Protein AF-A0A2B7ZUS3-F1 (afdb_monomer_lite)

Foldseek 3Di:
DDKDWDADDQALDGDIDIDPDFAAWPDWDWDDLPPPVWIKIWTKHFHPDLLRAIFIWIWTDPPRHDIHTAARPVVVQDDPVLCAQRSHPWDWDDDRNWIKIKGAGADPPDDSVDRDRGMDIWIFHDDPRYTHTDD

Secondary structure (DSSP, 8-state):
-EEEEE---SSS----EEEEEEPPEEEEEEE-SS-SSSPEEEEEEE-SSTT--EEEEEEEESTTS-EEEEB--TTTTS-GGGGTTB----EEEEETTEEEEEEEBPPTT--TT---S-EEEEEEEE-SSBEEE--

Radius of gyration: 16.06 Å; chains: 1; bounding box: 41×29×41 Å

pLDDT: mean 93.19, std 5.45, range [64.75, 98.0]

Sequence (135 aa):
LSDISILPHGFDAQTPIEIKGVDPVSKIELGDLDHDGFEELYIYTQSAGSGSAGTVYAFASDKDKELKPIDCSLIGDTSAEEFKGYQGHDFFKLEGNSLARTFPIYKESDVNASPSGGKKTIRYKLVGLKLAAEK

Structure (mmCIF, N/CA/C/O backbone):
data_AF-A0A2B7ZUS3-F1
#
_entry.id   AF-A0A2B7ZUS3-F1
#
loop_
_atom_site.group_PDB
_atom_site.id
_atom_site.type_symbol
_atom_site.label_atom_id
_atom_site.label_alt_id
_atom_site.label_comp_id
_atom_site.label_asym_id
_atom_site.label_entity_id
_atom_site.label_seq_id
_atom_site.pdbx_PDB_ins_code
_atom_site.Cartn_x
_atom_site.Cartn_y
_atom_site.Cartn_z
_atom_site.occupancy
_atom_site.B_iso_or_equiv
_atom_site.auth_seq_id
_atom_site.auth_comp_id
_atom_site.auth_asym_id
_atom_site.auth_atom_id
_atom_site.pdbx_PDB_model_num
ATOM 1 N N . LEU A 1 1 ? -6.212 13.765 -10.025 1.00 90.06 1 LEU A N 1
ATOM 2 C CA . LEU A 1 1 ? -6.181 13.671 -8.555 1.00 90.06 1 LEU A CA 1
ATOM 3 C C . LEU A 1 1 ? -7.572 13.313 -8.071 1.00 90.06 1 LEU A C 1
ATOM 5 O O . LEU A 1 1 ? -8.537 13.613 -8.771 1.00 90.06 1 LEU A O 1
ATOM 9 N N . SER A 1 2 ? -7.642 12.673 -6.918 1.00 92.88 2 SER A N 1
ATOM 10 C CA . SER A 1 2 ? -8.852 12.213 -6.255 1.00 92.88 2 SER A CA 1
ATOM 11 C C . SER A 1 2 ? -8.869 12.730 -4.821 1.00 92.88 2 SER A C 1
ATOM 13 O O . SER A 1 2 ? -7.817 12.995 -4.241 1.00 92.88 2 SER A O 1
ATOM 15 N N . ASP A 1 3 ? -10.067 12.840 -4.264 1.00 96.25 3 ASP A N 1
ATOM 16 C CA . ASP A 1 3 ? -10.276 13.057 -2.838 1.00 96.25 3 ASP A CA 1
ATOM 17 C C . ASP A 1 3 ? -10.869 11.767 -2.253 1.00 96.25 3 ASP A C 1
ATOM 19 O O . ASP A 1 3 ? -11.708 11.122 -2.889 1.00 96.25 3 ASP A O 1
ATOM 23 N N . ILE A 1 4 ? -10.396 11.368 -1.075 1.00 96.31 4 ILE A N 1
ATOM 24 C CA . ILE A 1 4 ? -10.852 10.190 -0.335 1.00 96.31 4 ILE A CA 1
ATOM 25 C C . ILE A 1 4 ? -11.544 10.679 0.935 1.00 96.31 4 ILE A C 1
ATOM 27 O O . ILE A 1 4 ? -10.917 11.353 1.753 1.00 96.31 4 ILE A O 1
ATOM 31 N N . SER A 1 5 ? -12.797 10.268 1.113 1.00 96.12 5 SER A N 1
ATOM 32 C CA . SER A 1 5 ? -13.576 10.483 2.334 1.00 96.12 5 SER A CA 1
ATOM 33 C C . SER A 1 5 ? -13.910 9.128 2.955 1.00 96.12 5 SER A C 1
ATOM 35 O O . SER A 1 5 ? -14.546 8.289 2.312 1.00 96.12 5 SER A O 1
ATOM 37 N N . ILE A 1 6 ? -13.479 8.903 4.195 1.00 95.75 6 ILE A N 1
ATOM 38 C CA . ILE A 1 6 ? -13.751 7.681 4.963 1.00 95.75 6 ILE A CA 1
ATOM 39 C C . ILE A 1 6 ? -14.708 8.040 6.094 1.00 95.75 6 ILE A C 1
ATOM 41 O O . ILE A 1 6 ? -14.396 8.884 6.934 1.00 95.75 6 ILE A O 1
ATOM 45 N N . LEU A 1 7 ? -15.870 7.389 6.110 1.00 95.00 7 LEU A N 1
ATOM 46 C CA . LEU A 1 7 ? -16.926 7.597 7.098 1.00 95.00 7 LEU A CA 1
ATOM 47 C C . LEU A 1 7 ? -17.028 6.356 7.996 1.00 95.00 7 LEU A C 1
ATOM 49 O O . LEU A 1 7 ? -17.690 5.388 7.617 1.00 95.00 7 LEU A O 1
ATOM 53 N N . PRO A 1 8 ? -16.338 6.338 9.151 1.00 92.25 8 PRO A N 1
ATOM 54 C CA . PRO A 1 8 ? -16.411 5.212 10.072 1.00 92.25 8 PRO A CA 1
ATOM 55 C C . PRO A 1 8 ? -17.794 5.129 10.728 1.00 92.25 8 PRO A C 1
ATOM 57 O O . PRO A 1 8 ? -18.361 6.133 11.152 1.00 92.25 8 PRO A O 1
ATOM 60 N N . HIS A 1 9 ? -18.312 3.910 10.860 1.00 91.50 9 HIS A N 1
ATOM 61 C CA . HIS A 1 9 ? -19.562 3.612 11.556 1.00 91.50 9 HIS A CA 1
ATOM 62 C C . HIS A 1 9 ? -19.358 2.456 12.531 1.00 91.50 9 HIS A C 1
ATOM 64 O O . HIS A 1 9 ? -18.547 1.573 12.277 1.00 91.50 9 HIS A O 1
ATOM 70 N N . GLY A 1 10 ? -20.102 2.460 13.639 1.00 89.69 10 GLY A N 1
ATOM 71 C CA . GLY A 1 10 ? -20.022 1.412 14.666 1.00 89.69 10 GLY A CA 1
ATOM 72 C C . GLY A 1 10 ? -18.937 1.635 15.722 1.00 89.69 10 GLY A C 1
ATOM 73 O O . GLY A 1 10 ? -18.994 1.000 16.766 1.00 89.69 10 GLY A O 1
ATOM 74 N N . PHE A 1 11 ? -18.024 2.579 15.490 1.00 90.38 11 PHE A N 1
ATOM 75 C CA . PHE A 1 11 ? -17.039 3.024 16.472 1.00 90.38 11 PHE A CA 1
ATOM 76 C C . PHE A 1 11 ? -17.646 3.959 17.526 1.00 90.38 11 PHE A C 1
ATOM 78 O O . PHE A 1 11 ? -18.618 4.670 17.235 1.00 90.38 11 PHE A O 1
ATOM 85 N N . ASP A 1 12 ? -17.025 4.027 18.708 1.00 91.81 12 ASP A N 1
ATOM 86 C CA . ASP A 1 12 ? -17.332 5.049 19.723 1.00 91.81 12 ASP A CA 1
ATOM 87 C C . ASP A 1 12 ? -17.105 6.465 19.162 1.00 91.81 12 ASP A C 1
ATOM 89 O O . ASP A 1 12 ? -17.941 7.360 19.321 1.00 91.81 12 ASP A O 1
ATOM 93 N N . ALA A 1 13 ? -15.985 6.662 18.460 1.00 90.12 13 ALA A N 1
ATOM 94 C CA . ALA A 1 13 ? -15.660 7.882 17.735 1.00 90.12 13 ALA A CA 1
ATOM 95 C C . ALA A 1 13 ? -15.758 7.655 16.220 1.00 90.12 13 ALA A C 1
ATOM 97 O O . ALA A 1 13 ? -15.022 6.865 15.633 1.00 90.12 13 ALA A O 1
ATOM 98 N N . GLN A 1 14 ? -16.655 8.400 15.571 1.00 91.38 14 GLN A N 1
ATOM 99 C CA . GLN A 1 14 ? -16.972 8.265 14.141 1.00 91.38 14 GLN A CA 1
ATOM 100 C C . GLN A 1 14 ? -16.488 9.466 13.321 1.00 91.38 14 GLN A C 1
ATOM 102 O O . GLN A 1 14 ? -17.188 9.969 12.444 1.00 91.38 14 GLN A O 1
ATOM 107 N N . THR A 1 15 ? -15.298 9.972 13.637 1.00 90.38 15 THR A N 1
ATOM 108 C CA . THR A 1 15 ? -14.740 11.149 12.965 1.00 90.38 15 THR A CA 1
ATOM 109 C C . THR A 1 15 ? -14.425 10.829 11.498 1.00 90.38 15 THR A C 1
ATOM 111 O O . THR A 1 15 ? -13.626 9.926 11.247 1.00 90.38 15 THR A O 1
ATOM 114 N N . PRO A 1 16 ? -15.000 11.564 10.525 1.00 93.56 16 PRO A N 1
ATOM 115 C CA . PRO A 1 16 ? -14.634 11.422 9.121 1.00 93.56 16 PRO A CA 1
ATOM 116 C C . PRO A 1 16 ? -13.148 11.683 8.883 1.00 93.56 16 PRO A C 1
ATOM 118 O O . PRO A 1 16 ? -12.584 12.635 9.431 1.00 93.56 16 PRO A O 1
ATOM 121 N N . ILE A 1 17 ? -12.531 10.876 8.023 1.00 95.00 17 ILE A N 1
ATOM 122 C CA . ILE A 1 17 ? -11.154 11.081 7.571 1.00 95.00 17 ILE A CA 1
ATOM 123 C C . ILE A 1 17 ? -11.192 11.564 6.127 1.00 95.00 17 ILE A C 1
ATOM 125 O O . ILE A 1 17 ? -11.755 10.902 5.259 1.00 95.00 17 ILE A O 1
ATOM 129 N N . GLU A 1 18 ? -10.564 12.709 5.878 1.00 96.25 18 GLU A N 1
ATOM 130 C CA . GLU A 1 18 ? -10.517 13.350 4.566 1.00 96.25 18 GLU A CA 1
ATOM 131 C C . GLU A 1 18 ? -9.071 13.442 4.082 1.00 96.25 18 GLU A C 1
ATOM 133 O O . GLU A 1 18 ? -8.220 14.047 4.740 1.00 96.25 18 GLU A O 1
ATOM 138 N N . ILE A 1 19 ? -8.796 12.883 2.907 1.00 95.69 19 ILE A N 1
ATOM 139 C CA . ILE A 1 19 ? -7.492 12.951 2.246 1.00 95.69 19 ILE A CA 1
ATOM 140 C C . ILE A 1 19 ? -7.704 13.568 0.871 1.00 95.69 19 ILE A C 1
ATOM 142 O O . ILE A 1 19 ? -8.410 13.011 0.034 1.00 95.69 19 ILE A O 1
ATOM 146 N N . LYS A 1 20 ? -7.109 14.735 0.634 1.00 96.06 20 LYS A N 1
ATOM 147 C CA . LYS A 1 20 ? -7.356 15.517 -0.581 1.00 96.06 20 LYS A CA 1
ATOM 148 C C . LYS A 1 20 ? -6.183 15.478 -1.536 1.00 96.06 20 LYS A C 1
ATOM 150 O O . LYS A 1 20 ? -5.032 15.440 -1.108 1.00 96.06 20 LYS A O 1
ATOM 155 N N . GLY A 1 21 ? -6.487 15.582 -2.825 1.00 95.38 21 GLY A N 1
ATOM 156 C CA . GLY A 1 21 ? -5.481 15.758 -3.865 1.00 95.38 21 GLY A CA 1
ATOM 157 C C . GLY A 1 21 ? -4.530 14.572 -4.005 1.00 95.38 21 GLY A C 1
ATOM 158 O O . GLY A 1 21 ? -3.374 14.770 -4.372 1.00 95.38 21 GLY A O 1
ATOM 159 N N . VAL A 1 22 ? -4.996 13.358 -3.713 1.00 95.50 22 VAL A N 1
ATOM 160 C CA . VAL A 1 22 ? -4.203 12.138 -3.883 1.00 95.50 22 VAL A CA 1
ATOM 161 C C . VAL A 1 22 ? -4.224 11.674 -5.336 1.00 95.50 22 VAL A C 1
ATOM 163 O O . VAL A 1 22 ? -5.054 12.100 -6.146 1.00 95.50 22 VAL A O 1
ATOM 166 N N . ASP A 1 23 ? -3.307 10.784 -5.693 1.00 96.62 23 ASP A N 1
ATOM 167 C CA . ASP A 1 23 ? -3.379 10.085 -6.971 1.00 96.62 23 ASP A CA 1
ATOM 168 C C . ASP A 1 23 ? -4.656 9.222 -7.080 1.00 96.62 23 ASP A C 1
ATOM 170 O O . ASP A 1 23 ? -5.245 8.862 -6.059 1.00 96.62 23 ASP A O 1
ATOM 174 N N . PRO A 1 24 ? -5.116 8.885 -8.300 1.00 95.81 24 PRO A N 1
ATOM 175 C CA . PRO A 1 24 ? -6.277 8.019 -8.486 1.00 95.81 24 PRO A CA 1
ATOM 176 C C . PRO A 1 24 ? -6.182 6.709 -7.695 1.00 95.81 24 PRO A C 1
ATOM 178 O O . PRO A 1 24 ? -5.153 6.030 -7.724 1.00 95.81 24 PRO A O 1
ATOM 181 N N . VAL A 1 25 ? -7.274 6.344 -7.018 1.00 96.19 25 VAL A N 1
ATOM 182 C CA . VAL A 1 25 ? -7.395 5.061 -6.314 1.00 96.19 25 VAL A CA 1
ATOM 183 C C . VAL A 1 25 ? -7.372 3.929 -7.337 1.00 96.19 25 VAL A C 1
ATOM 185 O O . VAL A 1 25 ? -8.186 3.902 -8.260 1.00 96.19 25 VAL A O 1
ATOM 188 N N . SER A 1 26 ? -6.442 2.995 -7.172 1.00 94.94 26 SER A N 1
ATOM 189 C CA . SER A 1 26 ? -6.289 1.825 -8.037 1.00 94.94 26 SER A CA 1
ATOM 190 C C . SER A 1 26 ? -6.900 0.568 -7.423 1.00 94.94 26 SER A C 1
ATOM 192 O O . SER A 1 26 ? -7.376 -0.302 -8.153 1.00 94.94 26 SER A O 1
ATOM 194 N N . LYS A 1 27 ? -6.896 0.462 -6.089 1.00 96.19 27 LYS A N 1
ATOM 195 C CA . LYS A 1 27 ? -7.401 -0.702 -5.358 1.00 96.19 27 LYS A CA 1
ATOM 196 C C . LYS A 1 27 ? -7.712 -0.341 -3.903 1.00 96.19 27 LYS A C 1
ATOM 198 O O . LYS A 1 27 ? -7.097 0.563 -3.344 1.00 96.19 27 LYS A O 1
ATOM 203 N N . ILE A 1 28 ? -8.631 -1.081 -3.292 1.00 96.69 28 ILE A N 1
ATOM 204 C CA . ILE A 1 28 ? -8.901 -1.065 -1.850 1.00 96.69 28 ILE A CA 1
ATOM 205 C C . ILE A 1 28 ? -8.941 -2.522 -1.379 1.00 96.69 28 ILE A C 1
ATOM 207 O O . ILE A 1 28 ? -9.557 -3.353 -2.046 1.00 96.69 28 ILE A O 1
ATOM 211 N N . GLU A 1 29 ? -8.271 -2.837 -0.273 1.00 97.00 29 GLU A N 1
ATOM 212 C CA . GLU A 1 29 ? -8.258 -4.165 0.352 1.00 97.00 29 GLU A CA 1
ATOM 213 C C . GLU A 1 29 ? -8.506 -4.041 1.861 1.00 97.00 29 GLU A C 1
ATOM 215 O O . GLU A 1 29 ? -8.149 -3.034 2.473 1.00 97.00 29 GLU A O 1
ATOM 220 N N . LEU A 1 30 ? -9.114 -5.074 2.441 1.00 96.31 30 LEU A N 1
ATOM 221 C CA . LEU A 1 30 ? -9.156 -5.302 3.883 1.00 96.31 30 LEU A CA 1
ATOM 222 C C . LEU A 1 30 ? -8.234 -6.476 4.206 1.00 96.31 30 LEU A C 1
ATOM 224 O O . LEU A 1 30 ? -8.142 -7.423 3.417 1.00 96.31 30 LEU A O 1
ATOM 228 N N . GLY A 1 31 ? -7.555 -6.414 5.342 1.00 95.94 31 GLY A N 1
ATOM 229 C CA . GLY A 1 31 ? -6.798 -7.543 5.862 1.00 95.94 31 GLY A CA 1
ATOM 230 C C . GLY A 1 31 ? -6.286 -7.277 7.264 1.00 95.94 31 GLY A C 1
ATOM 231 O O . GLY A 1 31 ? -6.082 -6.130 7.629 1.00 95.94 31 GLY A O 1
ATOM 232 N N . ASP A 1 32 ? -6.092 -8.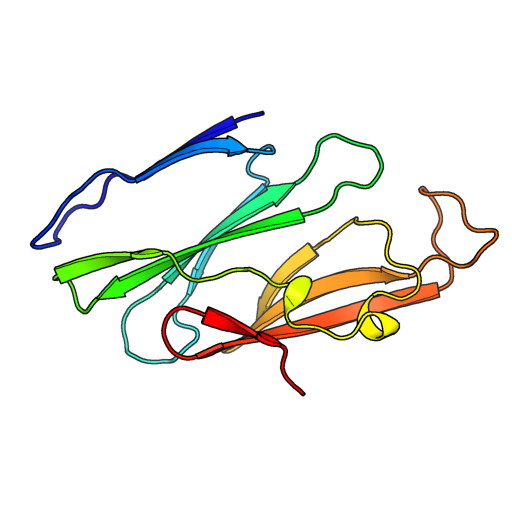348 8.018 1.00 95.88 32 ASP A N 1
ATOM 233 C CA . ASP A 1 32 ? -5.572 -8.341 9.385 1.00 95.88 32 ASP A CA 1
ATOM 234 C C . ASP A 1 32 ? -4.093 -8.758 9.329 1.00 95.88 32 ASP A C 1
ATOM 236 O O . ASP A 1 32 ? -3.769 -9.950 9.268 1.00 95.88 32 ASP A O 1
ATOM 240 N N . LEU A 1 33 ? -3.187 -7.780 9.191 1.00 96.88 33 LEU A N 1
ATOM 241 C CA . LEU A 1 33 ? -1.758 -8.062 9.009 1.00 96.88 33 LEU A CA 1
ATOM 242 C C . LEU A 1 33 ? -1.030 -8.362 10.319 1.00 96.88 33 LEU A C 1
ATOM 244 O O . LEU A 1 33 ? -0.003 -9.046 10.286 1.00 96.88 33 LEU A O 1
ATOM 248 N N . ASP A 1 34 ? -1.499 -7.850 11.456 1.00 95.62 34 ASP A N 1
ATOM 249 C CA . ASP A 1 34 ? -0.875 -8.116 12.756 1.00 95.62 34 ASP A CA 1
ATOM 250 C C . ASP A 1 34 ? -1.544 -9.259 13.545 1.00 95.62 34 ASP A C 1
ATOM 252 O O . ASP A 1 34 ? -0.978 -9.722 14.543 1.00 95.62 34 ASP A O 1
ATOM 256 N N . HIS A 1 35 ? -2.637 -9.817 13.014 1.00 95.00 35 HIS A N 1
ATOM 257 C CA . HIS A 1 35 ? -3.431 -10.904 13.583 1.00 95.00 35 HIS A CA 1
ATOM 258 C C . HIS A 1 35 ? -4.035 -10.560 14.949 1.00 9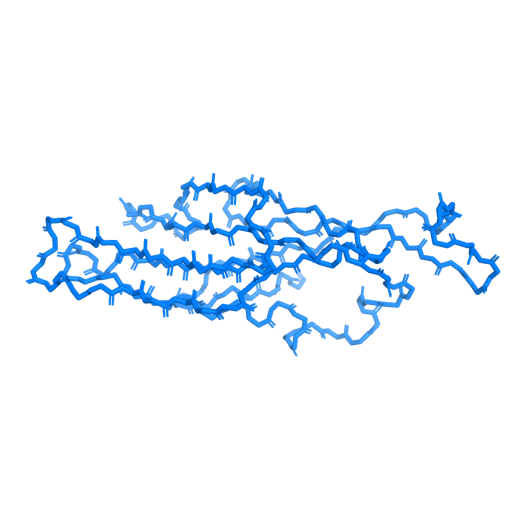5.00 35 HIS A C 1
ATOM 260 O O . HIS A 1 35 ? -4.122 -11.432 15.827 1.00 95.00 35 HIS A O 1
ATOM 266 N N . ASP A 1 36 ? -4.422 -9.302 15.161 1.00 93.50 36 ASP A N 1
ATOM 267 C CA . ASP A 1 36 ? -5.061 -8.870 16.402 1.00 93.50 36 ASP A CA 1
ATOM 268 C C . ASP A 1 36 ? -6.581 -9.133 16.438 1.00 93.50 36 ASP A C 1
ATOM 270 O O . ASP A 1 36 ? -7.212 -8.999 17.496 1.00 93.50 36 ASP A O 1
ATOM 274 N N . GLY A 1 37 ? -7.141 -9.609 15.318 1.00 93.44 37 GLY A N 1
ATOM 275 C CA . GLY A 1 37 ? -8.551 -9.942 15.148 1.00 93.44 37 GLY A CA 1
ATOM 276 C C . GLY A 1 37 ? -9.401 -8.802 14.587 1.00 93.44 37 GLY A C 1
ATOM 277 O O . GLY A 1 37 ? -10.609 -8.999 14.420 1.00 93.44 37 GLY A O 1
ATOM 278 N N . PHE A 1 38 ? -8.808 -7.644 14.290 1.00 92.94 38 PHE A N 1
ATOM 279 C CA . PHE A 1 38 ? -9.450 -6.527 13.612 1.00 92.94 38 PHE A CA 1
ATOM 280 C C . PHE A 1 38 ? -8.805 -6.317 12.239 1.00 92.94 38 PHE A C 1
ATOM 282 O O . PHE A 1 38 ? -7.595 -6.303 12.107 1.00 92.94 38 PHE A O 1
ATOM 289 N N . GLU A 1 39 ? -9.609 -6.150 11.188 1.00 94.06 39 GLU A N 1
ATOM 290 C CA . GLU A 1 39 ? 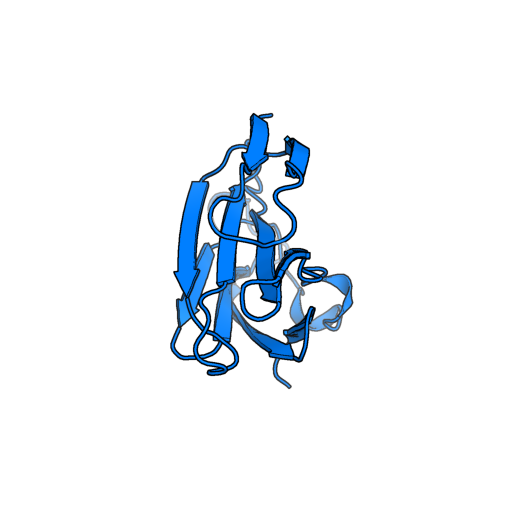-9.056 -5.866 9.859 1.00 94.06 39 GLU A CA 1
ATOM 291 C C . GLU A 1 39 ? -8.606 -4.402 9.750 1.00 94.06 39 GLU A C 1
ATOM 293 O O . GLU A 1 39 ? -9.296 -3.478 10.198 1.00 94.06 39 GLU A O 1
ATOM 298 N N . GLU A 1 40 ? -7.500 -4.172 9.047 1.00 96.69 40 GLU A N 1
ATOM 299 C CA . GLU A 1 40 ? -7.111 -2.853 8.568 1.00 96.69 40 GLU A CA 1
ATOM 300 C C . GLU A 1 40 ? -7.642 -2.590 7.154 1.00 96.69 40 GLU A C 1
ATOM 302 O O . GLU A 1 40 ? -7.752 -3.477 6.303 1.00 96.69 40 GLU A O 1
ATOM 307 N N . LEU A 1 41 ? -7.916 -1.317 6.879 1.00 97.12 41 LEU A N 1
ATOM 308 C CA . LEU A 1 41 ? -8.254 -0.796 5.563 1.00 97.12 41 LEU A CA 1
ATOM 309 C C . LEU A 1 41 ? -6.994 -0.328 4.846 1.00 97.12 41 LEU A C 1
ATOM 311 O O . LEU A 1 41 ? -6.325 0.580 5.328 1.00 97.12 41 LEU A O 1
ATOM 315 N N . TYR A 1 42 ? -6.731 -0.866 3.658 1.00 98.00 42 TYR A N 1
ATOM 316 C CA . TYR A 1 42 ? -5.636 -0.459 2.781 1.00 98.00 42 TYR A CA 1
ATOM 317 C C . TYR A 1 42 ? -6.185 0.146 1.487 1.00 98.00 42 TYR A C 1
ATOM 319 O O . TYR A 1 42 ? -6.899 -0.507 0.727 1.00 98.00 42 TYR A O 1
ATOM 327 N N . ILE A 1 43 ? -5.827 1.396 1.204 1.00 97.88 43 ILE A N 1
ATOM 328 C CA . ILE A 1 43 ? -6.200 2.123 -0.010 1.00 97.88 43 ILE A CA 1
ATOM 329 C C . ILE A 1 43 ? -4.937 2.395 -0.818 1.00 97.88 43 ILE A C 1
ATOM 331 O O . ILE A 1 43 ? -4.011 3.06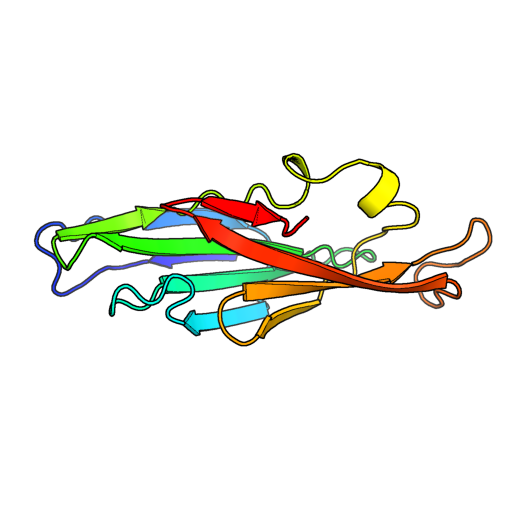5 -0.359 1.00 97.88 43 ILE A O 1
ATOM 335 N N . TYR A 1 44 ? -4.921 1.898 -2.048 1.00 97.25 44 TYR A N 1
ATOM 336 C CA . TYR A 1 44 ? -3.808 2.042 -2.972 1.00 97.25 44 TYR A CA 1
ATOM 337 C C . TYR A 1 44 ? -4.138 3.111 -4.000 1.00 97.25 44 TYR A C 1
ATOM 339 O O . TYR A 1 44 ? -5.197 3.073 -4.631 1.00 97.25 44 TYR A O 1
ATOM 347 N N . THR A 1 45 ? -3.216 4.042 -4.205 1.00 96.62 45 THR A N 1
ATOM 348 C CA . THR A 1 45 ? -3.293 5.028 -5.282 1.00 96.62 45 THR A CA 1
ATOM 349 C C . THR A 1 45 ? -2.129 4.851 -6.239 1.00 96.62 45 THR A C 1
ATOM 351 O O . THR A 1 45 ? -1.090 4.293 -5.878 1.00 96.62 45 THR A O 1
ATOM 354 N N . GLN A 1 46 ? -2.306 5.295 -7.481 1.00 95.25 46 GLN A N 1
ATOM 355 C CA . GLN A 1 46 ? -1.270 5.206 -8.500 1.00 95.25 46 GLN A CA 1
ATOM 356 C C . GLN A 1 46 ? -1.218 6.470 -9.348 1.00 95.25 46 GLN A C 1
ATOM 358 O O . GLN A 1 46 ? -2.233 6.908 -9.889 1.00 95.25 46 GLN A O 1
ATOM 363 N N . SER A 1 47 ? -0.022 7.040 -9.485 1.00 93.75 47 SER A N 1
ATOM 364 C CA . SER A 1 47 ? 0.184 8.247 -10.275 1.00 93.75 47 SER A CA 1
ATOM 365 C C . SER A 1 47 ? -0.187 8.043 -11.741 1.00 93.75 47 SER A C 1
ATOM 367 O O . SER A 1 47 ? 0.170 7.042 -12.361 1.00 93.75 47 SER A O 1
ATOM 369 N N . ALA A 1 48 ? -0.851 9.042 -12.326 1.00 88.19 48 ALA A N 1
ATOM 370 C CA . ALA A 1 48 ? -1.175 9.062 -13.754 1.00 88.19 48 ALA A CA 1
ATOM 371 C C . ALA A 1 48 ? 0.045 9.364 -14.652 1.00 88.19 48 ALA A C 1
ATOM 373 O O . ALA A 1 48 ? -0.063 9.321 -15.877 1.00 88.19 48 ALA A O 1
ATOM 374 N N . GLY A 1 49 ? 1.198 9.704 -14.061 1.00 87.56 49 GLY A N 1
ATOM 375 C CA . GLY A 1 49 ? 2.449 9.909 -14.790 1.00 87.56 49 GLY A CA 1
ATOM 376 C C . GLY A 1 49 ? 3.040 8.605 -15.337 1.00 87.56 49 GLY A C 1
ATOM 377 O O . GLY A 1 49 ? 2.663 7.509 -14.930 1.00 87.56 49 GLY A O 1
ATOM 378 N N . SER A 1 50 ? 4.027 8.721 -16.229 1.00 80.44 50 SER A N 1
ATOM 379 C CA . SER A 1 50 ? 4.650 7.572 -16.909 1.00 80.44 50 SER A CA 1
ATOM 380 C C . SER A 1 50 ? 5.326 6.574 -15.969 1.00 80.44 50 SER A C 1
ATOM 382 O O . SER A 1 50 ? 5.458 5.408 -16.328 1.00 80.44 50 SER A O 1
ATOM 384 N N . GLY A 1 51 ? 5.775 7.031 -14.799 1.00 83.88 51 GLY A N 1
ATOM 385 C CA . GLY A 1 51 ? 6.366 6.170 -13.778 1.00 83.88 51 GLY A CA 1
ATOM 386 C C . GLY A 1 51 ? 5.331 5.409 -12.955 1.00 83.88 51 GLY A C 1
ATOM 387 O O . GLY A 1 51 ? 5.714 4.503 -12.240 1.00 83.88 51 GLY A O 1
ATOM 388 N N . SER A 1 52 ? 4.042 5.768 -13.007 1.00 88.75 52 SER A N 1
ATOM 389 C CA . SER A 1 52 ? 2.952 5.076 -12.297 1.00 88.75 52 SER A CA 1
ATOM 390 C C . SER A 1 52 ? 3.298 4.663 -10.859 1.00 88.75 52 SER A C 1
ATOM 392 O O . SER A 1 52 ? 3.034 3.534 -10.439 1.00 88.75 52 SER A O 1
ATOM 394 N N . ALA A 1 53 ? 3.950 5.574 -10.127 1.00 90.31 53 ALA A N 1
ATOM 395 C CA . ALA A 1 53 ? 4.367 5.352 -8.750 1.00 90.31 53 ALA A CA 1
ATOM 396 C C . ALA A 1 53 ? 3.136 5.161 -7.864 1.00 90.31 53 ALA A C 1
ATOM 398 O O . ALA A 1 53 ? 2.151 5.891 -8.004 1.00 90.31 53 ALA A O 1
ATOM 399 N N . GLY A 1 54 ? 3.188 4.176 -6.979 1.00 93.38 54 GLY A N 1
ATOM 400 C CA . GLY A 1 54 ? 2.079 3.840 -6.103 1.00 93.38 54 GLY A CA 1
ATOM 401 C C . GLY A 1 54 ? 2.287 4.326 -4.670 1.00 93.38 54 GLY A C 1
ATOM 402 O O . GLY A 1 54 ? 3.404 4.330 -4.153 1.00 93.38 54 GLY A O 1
ATOM 403 N N . THR A 1 55 ? 1.187 4.703 -4.023 1.00 95.00 55 THR A N 1
ATOM 404 C CA . THR A 1 55 ? 1.135 5.099 -2.607 1.00 95.00 55 THR A CA 1
ATOM 405 C C . THR A 1 55 ? 0.096 4.253 -1.878 1.00 95.00 55 THR A C 1
ATOM 407 O O . THR A 1 55 ? -0.880 3.802 -2.480 1.00 95.00 55 THR A O 1
ATOM 410 N N . VAL A 1 56 ? 0.315 4.022 -0.583 1.00 97.00 56 VAL A N 1
ATOM 411 C CA . VAL A 1 56 ? -0.616 3.304 0.291 1.00 97.00 56 VAL A CA 1
ATOM 412 C C . VAL A 1 56 ? -1.052 4.237 1.408 1.00 97.00 56 VAL A C 1
ATOM 414 O O . VAL A 1 56 ? -0.216 4.862 2.055 1.00 97.00 56 VAL A O 1
ATOM 417 N N . TYR A 1 57 ? -2.357 4.307 1.628 1.00 97.69 57 TYR A N 1
ATOM 418 C CA . TYR A 1 57 ? -2.966 4.872 2.824 1.00 97.69 57 TYR A CA 1
ATOM 419 C C . TYR A 1 57 ? -3.601 3.718 3.576 1.00 97.69 57 TYR A C 1
ATOM 421 O O . TYR A 1 57 ? -4.332 2.939 2.966 1.00 97.69 57 TYR A O 1
ATOM 429 N N . ALA A 1 58 ? -3.325 3.587 4.869 1.00 97.81 58 ALA A N 1
ATOM 430 C CA . ALA A 1 58 ? -3.886 2.497 5.643 1.00 97.81 58 ALA A CA 1
ATOM 431 C C . ALA A 1 58 ? -4.394 2.950 7.008 1.00 97.81 58 ALA A C 1
ATOM 433 O O . ALA A 1 58 ? -3.922 3.950 7.557 1.00 97.81 58 ALA A O 1
ATOM 434 N N . PHE A 1 59 ? -5.385 2.226 7.520 1.00 97.38 59 PHE A N 1
ATOM 435 C CA . PHE A 1 59 ? -6.090 2.560 8.749 1.00 97.38 59 PHE A CA 1
ATOM 436 C C . PHE A 1 59 ? -6.443 1.301 9.535 1.00 97.38 59 PHE A C 1
ATOM 438 O O . PHE A 1 59 ? -6.983 0.366 8.955 1.00 97.38 59 PHE A O 1
ATOM 445 N N . ALA A 1 60 ? -6.193 1.304 10.841 1.00 96.38 60 ALA A N 1
ATOM 446 C CA . ALA A 1 60 ? -6.502 0.200 11.746 1.00 96.38 60 ALA A CA 1
ATOM 447 C C . ALA A 1 60 ? -7.628 0.576 12.713 1.00 96.38 60 ALA A C 1
ATOM 449 O O . ALA A 1 60 ? -7.746 1.734 13.128 1.00 96.38 60 ALA A O 1
ATOM 450 N N . SER A 1 61 ? -8.433 -0.410 13.102 1.00 92.62 61 SER A N 1
ATOM 451 C CA . SER A 1 61 ? -9.370 -0.277 14.221 1.00 92.62 61 SER A CA 1
ATOM 452 C C . SER A 1 61 ? -8.600 -0.255 15.544 1.00 92.62 61 SER A C 1
ATOM 454 O O . SER A 1 61 ? -7.800 -1.142 15.814 1.00 92.62 61 SER A O 1
ATOM 456 N N . ASP A 1 62 ? -8.864 0.713 16.423 1.00 89.56 62 ASP A N 1
ATOM 457 C CA . ASP A 1 62 ? -8.461 0.625 17.834 1.00 89.56 62 ASP A CA 1
ATOM 458 C C . ASP A 1 62 ? -9.530 -0.115 18.640 1.00 89.56 62 ASP A C 1
ATOM 460 O O . ASP A 1 62 ? -10.191 0.468 19.505 1.00 89.56 62 ASP A O 1
ATOM 464 N N . LYS A 1 63 ? -9.735 -1.397 18.322 1.00 86.75 63 LYS A N 1
ATOM 465 C CA . LYS A 1 63 ? -10.672 -2.286 19.028 1.00 86.75 63 LYS A CA 1
ATOM 466 C C . LYS A 1 63 ? -12.068 -1.675 19.173 1.00 86.75 63 LYS A C 1
ATOM 468 O O . LYS A 1 63 ? -12.587 -1.548 20.283 1.00 86.75 63 LYS A O 1
ATOM 473 N N . ASP A 1 64 ? -12.615 -1.232 18.045 1.00 85.12 64 ASP A N 1
ATOM 474 C CA . ASP A 1 64 ? -13.936 -0.606 17.896 1.00 85.12 64 ASP A CA 1
ATOM 475 C C . ASP A 1 64 ? -14.102 0.765 18.574 1.00 85.12 64 ASP A C 1
ATOM 477 O O . ASP A 1 64 ? -15.190 1.340 18.570 1.00 85.12 64 ASP A O 1
ATOM 481 N N . LYS A 1 65 ? -13.029 1.372 19.090 1.00 89.75 65 LYS A N 1
ATOM 482 C CA . LYS A 1 65 ? -13.104 2.733 19.646 1.00 89.75 65 LYS A CA 1
ATOM 483 C C . LYS A 1 65 ? -13.046 3.805 18.575 1.00 89.75 65 LYS A C 1
ATOM 485 O O . LYS A 1 65 ? -13.876 4.709 18.553 1.00 89.75 65 LYS A O 1
ATOM 490 N N . GLU A 1 66 ? -12.049 3.724 17.704 1.00 92.25 66 GLU A N 1
ATOM 491 C CA . GLU A 1 66 ? -11.836 4.678 16.619 1.00 92.25 66 GLU A CA 1
ATOM 492 C C . GLU A 1 66 ? -11.010 4.058 15.489 1.00 92.25 66 GLU A C 1
ATOM 494 O O . GLU A 1 66 ? -10.332 3.047 15.682 1.00 92.25 66 GLU A O 1
ATOM 499 N N . LEU A 1 67 ? -11.042 4.695 14.319 1.00 94.94 67 LEU A N 1
ATOM 500 C CA . LEU A 1 67 ? -10.205 4.340 13.179 1.00 94.94 67 LEU A CA 1
ATOM 501 C C . LEU A 1 67 ? -8.927 5.193 13.195 1.00 94.94 67 LEU A C 1
ATOM 503 O O . LEU A 1 67 ? -9.000 6.423 13.146 1.00 94.94 67 LEU A O 1
ATOM 507 N N . LYS A 1 68 ? -7.753 4.557 13.249 1.00 95.06 68 LYS A N 1
ATOM 508 C CA . LYS A 1 68 ? -6.451 5.236 13.355 1.00 95.06 68 LYS A CA 1
ATOM 509 C C . LYS A 1 68 ? -5.624 5.095 12.082 1.00 95.06 68 LYS A C 1
ATOM 511 O O . LYS A 1 68 ? -5.586 4.006 11.517 1.00 95.06 68 LYS A O 1
ATOM 516 N N . PRO A 1 69 ? -4.917 6.149 11.636 1.00 96.00 69 PRO A N 1
ATOM 517 C CA . PRO A 1 69 ? -4.006 6.044 10.504 1.00 96.00 69 PRO A CA 1
ATOM 518 C C . PRO A 1 69 ? -2.794 5.172 10.846 1.00 96.00 69 PRO A C 1
ATOM 520 O O . PRO A 1 69 ? -2.253 5.238 11.950 1.00 96.00 69 PRO A O 1
ATOM 523 N N . ILE A 1 70 ? -2.345 4.406 9.859 1.00 97.56 70 ILE A N 1
ATOM 524 C CA . ILE A 1 70 ? -1.111 3.624 9.890 1.00 97.56 70 ILE A CA 1
ATOM 525 C C . ILE A 1 70 ? -0.038 4.401 9.124 1.00 97.56 70 ILE A C 1
ATOM 527 O O . ILE A 1 70 ? -0.260 4.847 7.995 1.00 97.56 70 ILE A O 1
ATOM 531 N N . ASP A 1 71 ? 1.145 4.542 9.717 1.00 96.19 71 ASP A N 1
ATOM 532 C CA . ASP A 1 71 ? 2.314 5.117 9.055 1.00 96.19 71 ASP A CA 1
ATOM 533 C C . ASP A 1 71 ? 2.759 4.215 7.892 1.00 96.19 71 ASP A C 1
ATOM 535 O O . ASP A 1 71 ? 3.270 3.109 8.086 1.00 96.19 71 ASP A O 1
ATOM 539 N N . CYS A 1 72 ? 2.547 4.717 6.674 1.00 94.31 72 CYS A N 1
ATOM 540 C CA . CYS A 1 72 ? 2.878 4.068 5.408 1.00 94.31 72 CYS A CA 1
ATOM 541 C C . CYS A 1 72 ? 4.090 4.730 4.727 1.00 94.31 72 CYS A C 1
ATOM 543 O O . CYS A 1 72 ? 4.136 4.852 3.501 1.00 94.31 72 CYS A O 1
ATOM 545 N N . SER A 1 73 ? 5.094 5.163 5.495 1.00 90.00 73 SER A N 1
ATOM 546 C CA . SER A 1 73 ? 6.351 5.746 4.990 1.00 90.00 73 SER A CA 1
ATOM 547 C C . SER A 1 73 ? 7.297 4.708 4.350 1.00 90.00 73 SER A C 1
ATOM 549 O O . SER A 1 73 ? 8.499 4.674 4.613 1.00 90.00 73 SER A O 1
ATOM 551 N N . LEU A 1 74 ? 6.766 3.873 3.447 1.00 85.69 74 LEU A N 1
ATOM 552 C CA . LEU A 1 74 ? 7.374 2.629 2.950 1.00 85.69 74 LEU A CA 1
ATOM 553 C C . LEU A 1 74 ? 8.769 2.789 2.315 1.00 85.69 74 LEU A C 1
ATOM 555 O O . LEU A 1 74 ? 9.559 1.846 2.317 1.00 85.69 74 LEU A O 1
ATOM 559 N N . ILE A 1 75 ? 9.075 3.951 1.731 1.00 80.00 75 ILE A N 1
ATOM 560 C CA . ILE A 1 75 ? 10.400 4.231 1.146 1.00 80.00 75 ILE A CA 1
ATOM 561 C C . ILE A 1 75 ? 11.375 4.713 2.221 1.00 80.00 75 ILE A C 1
ATOM 563 O O . ILE A 1 75 ? 12.519 4.271 2.240 1.00 80.00 75 ILE A O 1
ATOM 567 N N . GLY A 1 76 ? 10.929 5.604 3.113 1.00 71.56 76 GLY A N 1
ATOM 568 C CA . GLY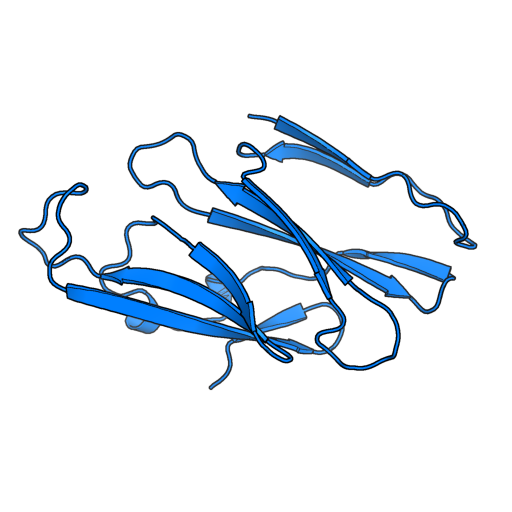 A 1 76 ? 11.795 6.278 4.084 1.00 71.56 76 GLY A CA 1
ATOM 569 C C . GLY A 1 76 ? 12.450 5.328 5.087 1.00 71.56 76 GLY A C 1
ATOM 570 O O . GLY A 1 76 ? 13.570 5.579 5.519 1.00 71.56 76 GLY A O 1
ATOM 571 N N . ASP A 1 77 ? 11.785 4.216 5.405 1.00 64.75 77 ASP A N 1
ATOM 572 C CA . ASP A 1 77 ? 12.291 3.201 6.338 1.00 64.75 77 ASP A CA 1
ATOM 573 C C . ASP A 1 77 ? 13.159 2.115 5.683 1.00 64.75 77 ASP A C 1
ATOM 575 O O . ASP A 1 77 ? 13.647 1.212 6.367 1.00 64.75 77 ASP A O 1
ATOM 579 N N . THR A 1 78 ? 13.371 2.180 4.366 1.00 74.06 78 THR A N 1
ATOM 580 C CA . THR A 1 78 ? 14.163 1.190 3.628 1.00 74.06 78 THR A CA 1
ATOM 581 C C . THR A 1 78 ? 15.463 1.821 3.120 1.00 74.06 78 THR A C 1
ATOM 583 O O . THR A 1 78 ? 15.505 2.998 2.770 1.00 74.06 78 THR A O 1
ATOM 586 N N . SER A 1 79 ? 16.555 1.050 3.060 1.00 81.19 79 SER A N 1
ATOM 587 C CA . SER A 1 79 ? 17.831 1.572 2.556 1.00 81.19 79 SER A CA 1
ATOM 588 C C . SER A 1 79 ? 17.731 2.016 1.088 1.00 81.19 79 SER A C 1
ATOM 590 O O . SER A 1 79 ? 17.015 1.409 0.295 1.00 81.19 79 SER A O 1
ATOM 592 N N . ALA A 1 80 ? 18.498 3.039 0.699 1.00 83.38 80 ALA A N 1
ATOM 593 C CA . ALA A 1 80 ? 18.533 3.510 -0.689 1.00 83.38 80 ALA A CA 1
ATOM 594 C C . ALA A 1 80 ? 18.957 2.411 -1.683 1.00 83.38 80 ALA A C 1
ATOM 596 O O . ALA A 1 80 ? 18.495 2.399 -2.823 1.00 83.38 80 ALA A O 1
ATOM 597 N N . GLU A 1 81 ? 19.788 1.461 -1.243 1.00 88.00 81 GLU A N 1
ATOM 598 C CA . GLU A 1 81 ? 20.198 0.319 -2.067 1.00 88.00 81 GLU A CA 1
ATOM 599 C C . GLU A 1 81 ? 19.008 -0.585 -2.410 1.00 88.00 81 GLU A C 1
ATOM 601 O O . GLU A 1 81 ? 18.946 -1.143 -3.506 1.00 88.00 81 GLU A O 1
ATOM 606 N N . GLU A 1 82 ? 18.005 -0.671 -1.528 1.00 89.06 82 GLU A N 1
ATOM 607 C CA . GLU A 1 82 ? 16.824 -1.484 -1.800 1.00 89.06 82 GLU A CA 1
ATOM 608 C C . GLU A 1 82 ? 16.011 -0.956 -2.988 1.00 89.06 82 GLU A C 1
ATOM 610 O O . GLU A 1 82 ? 15.385 -1.743 -3.696 1.00 89.06 82 GLU A O 1
ATOM 615 N N . PHE A 1 83 ? 16.093 0.348 -3.251 1.00 92.00 83 PHE A N 1
ATOM 616 C CA . PHE A 1 83 ? 15.403 1.039 -4.338 1.00 92.00 83 PHE A CA 1
ATOM 617 C C . PHE A 1 83 ? 16.316 1.364 -5.527 1.00 92.00 83 PHE A C 1
ATOM 619 O O . PHE A 1 83 ? 15.959 2.155 -6.402 1.00 92.00 83 PHE A O 1
ATOM 626 N N . LYS A 1 84 ? 17.498 0.749 -5.617 1.00 93.19 84 LYS A N 1
ATOM 627 C CA . LYS A 1 84 ? 18.381 0.947 -6.767 1.00 93.19 84 LYS A CA 1
ATOM 628 C C . LYS A 1 84 ? 17.700 0.509 -8.068 1.00 93.19 84 LYS A C 1
ATOM 630 O O . LYS A 1 84 ? 17.246 -0.625 -8.197 1.00 93.19 84 LYS A O 1
ATOM 635 N N . GLY A 1 85 ? 17.648 1.420 -9.042 1.00 94.44 85 GLY A N 1
ATOM 636 C CA . GLY A 1 85 ? 16.978 1.193 -10.327 1.00 94.44 85 GLY A CA 1
ATOM 637 C C . GLY A 1 85 ? 15.449 1.283 -10.268 1.00 94.44 85 GLY A C 1
ATOM 638 O O . GLY A 1 85 ? 14.792 0.938 -11.243 1.00 94.44 85 GLY A O 1
ATOM 639 N N . TYR A 1 86 ? 14.866 1.734 -9.155 1.00 94.75 86 TYR A N 1
ATOM 640 C CA . TYR A 1 86 ? 13.430 1.978 -9.041 1.00 94.75 86 TYR A CA 1
ATOM 641 C C . TYR A 1 86 ? 12.998 3.203 -9.861 1.00 94.75 86 TYR A C 1
ATOM 643 O O . TYR A 1 86 ? 13.599 4.272 -9.750 1.00 94.75 86 TYR A O 1
ATOM 651 N N . GLN A 1 87 ? 11.925 3.063 -10.645 1.00 94.12 87 GLN A N 1
ATOM 652 C CA . GLN A 1 87 ? 11.288 4.175 -11.373 1.00 94.12 87 GLN A CA 1
ATOM 653 C C . GLN A 1 87 ? 9.749 4.136 -11.288 1.00 94.12 87 GLN A C 1
ATOM 655 O O . GLN A 1 87 ? 9.061 4.630 -12.179 1.00 94.12 87 GLN A O 1
ATOM 660 N N . GLY A 1 88 ? 9.200 3.546 -10.221 1.00 93.62 88 GLY A N 1
ATOM 661 C CA . GLY A 1 88 ? 7.757 3.371 -10.038 1.00 93.62 88 GLY A CA 1
ATOM 662 C C . GLY A 1 88 ? 7.237 2.043 -10.586 1.00 93.62 88 GLY A C 1
ATOM 663 O O . GLY A 1 88 ? 7.929 1.028 -10.515 1.00 93.62 88 GLY A O 1
ATOM 664 N N . HIS A 1 89 ? 6.018 2.053 -11.124 1.00 94.94 89 HIS A N 1
ATOM 665 C CA . HIS A 1 89 ? 5.245 0.882 -11.553 1.00 94.94 89 HIS A CA 1
ATOM 666 C C . HIS A 1 89 ? 5.013 -0.099 -10.407 1.00 94.94 89 HIS A C 1
ATOM 668 O O . HIS A 1 89 ? 5.126 -1.317 -10.564 1.00 94.94 89 HIS A O 1
ATOM 674 N N . ASP A 1 90 ? 4.719 0.462 -9.236 1.00 95.25 90 ASP A N 1
ATOM 675 C CA . ASP A 1 90 ? 4.458 -0.306 -8.033 1.00 95.25 90 ASP A CA 1
ATOM 676 C C . ASP A 1 90 ? 3.191 -1.138 -8.178 1.00 95.25 90 ASP A C 1
ATOM 678 O O . ASP A 1 90 ? 2.134 -0.662 -8.593 1.00 95.25 90 ASP A O 1
ATOM 682 N N . PHE A 1 91 ? 3.299 -2.385 -7.751 1.00 94.69 91 PHE A N 1
ATOM 683 C CA . PHE A 1 91 ? 2.184 -3.281 -7.543 1.00 94.69 91 PHE A CA 1
ATOM 684 C C . PHE A 1 91 ? 2.160 -3.701 -6.079 1.00 94.69 91 PHE A C 1
ATOM 686 O O . PHE A 1 91 ? 3.101 -4.332 -5.589 1.00 94.69 91 PHE A O 1
ATOM 693 N N . PHE A 1 92 ? 1.075 -3.359 -5.392 1.00 96.69 92 PHE A N 1
ATOM 694 C CA . PHE A 1 92 ? 0.859 -3.722 -3.999 1.00 96.69 92 PHE A CA 1
ATOM 695 C C . PHE A 1 92 ? -0.112 -4.888 -3.874 1.00 96.69 92 PHE A C 1
ATOM 697 O O . PHE A 1 92 ? -1.080 -4.987 -4.635 1.00 96.69 92 PHE A O 1
ATOM 704 N N . LYS A 1 93 ? 0.126 -5.757 -2.894 1.00 96.00 93 LYS A N 1
ATOM 705 C CA . LYS A 1 93 ? -0.749 -6.884 -2.572 1.00 96.00 93 LYS A CA 1
ATOM 706 C C . LYS A 1 93 ? -0.540 -7.331 -1.128 1.00 96.00 93 LYS A C 1
ATOM 708 O O . LYS A 1 93 ? 0.604 -7.456 -0.698 1.00 96.00 93 LYS A O 1
ATOM 713 N N . LEU A 1 94 ? -1.624 -7.623 -0.415 1.00 96.94 94 LEU A N 1
ATOM 714 C CA . LEU A 1 94 ? -1.551 -8.342 0.858 1.00 96.94 94 LEU A CA 1
ATOM 715 C C . LEU A 1 94 ? -1.175 -9.814 0.607 1.00 96.94 94 LEU A C 1
ATOM 717 O O . LEU A 1 94 ? -1.802 -10.507 -0.200 1.00 96.94 94 LEU A O 1
ATOM 721 N N . GLU A 1 95 ? -0.120 -10.297 1.260 1.00 94.88 95 GLU A N 1
ATOM 722 C CA . GLU A 1 95 ? 0.364 -11.674 1.142 1.00 94.88 95 GLU A CA 1
ATOM 723 C C . GLU A 1 95 ? 0.664 -12.257 2.522 1.00 94.88 95 GLU A C 1
ATOM 725 O O . GLU A 1 95 ? 1.691 -11.953 3.128 1.00 94.88 95 GLU A O 1
ATOM 730 N N . GLY A 1 96 ? -0.225 -13.129 3.004 1.00 90.69 96 GLY A N 1
ATOM 731 C CA . GLY A 1 96 ? -0.145 -13.623 4.376 1.00 90.69 96 GLY A CA 1
ATOM 732 C C . GLY A 1 96 ? -0.329 -12.464 5.353 1.00 90.69 96 GLY A C 1
ATOM 733 O O . GLY A 1 96 ? -1.330 -11.764 5.272 1.00 90.69 96 GLY A O 1
ATOM 734 N N . ASN A 1 97 ? 0.660 -12.250 6.219 1.00 94.06 97 ASN A N 1
ATOM 735 C CA . ASN A 1 97 ? 0.680 -11.193 7.232 1.00 94.06 97 ASN A CA 1
ATOM 736 C C . ASN A 1 97 ? 1.604 -10.019 6.875 1.00 94.06 97 ASN A C 1
ATOM 738 O O . ASN A 1 97 ? 2.135 -9.340 7.755 1.00 94.06 97 ASN A O 1
ATOM 742 N N . SER A 1 98 ? 1.823 -9.798 5.578 1.00 96.31 98 SER A N 1
ATOM 743 C CA . SER A 1 98 ? 2.662 -8.705 5.099 1.00 96.31 98 SER A CA 1
ATOM 744 C C . SER A 1 98 ? 2.042 -8.022 3.883 1.00 96.31 98 SER A C 1
ATOM 746 O O . SER A 1 98 ? 1.422 -8.652 3.022 1.00 96.31 98 SER A O 1
ATOM 748 N N . LEU A 1 99 ? 2.289 -6.721 3.756 1.00 97.56 99 LEU A N 1
ATOM 749 C CA . LEU A 1 99 ? 2.070 -5.989 2.518 1.00 97.56 99 LEU A CA 1
ATOM 750 C C . LEU A 1 99 ? 3.282 -6.190 1.604 1.00 97.56 99 LEU A C 1
ATOM 752 O O . LEU A 1 99 ? 4.396 -5.797 1.942 1.00 97.56 99 LEU A O 1
ATOM 756 N N . ALA A 1 100 ? 3.078 -6.766 0.424 1.00 96.81 100 ALA A N 1
ATOM 757 C CA . ALA A 1 100 ? 4.105 -6.891 -0.600 1.00 96.81 100 ALA A CA 1
ATOM 758 C C . ALA A 1 100 ? 4.028 -5.720 -1.588 1.00 96.81 100 ALA A C 1
ATOM 760 O O . ALA A 1 100 ? 2.974 -5.448 -2.162 1.00 96.81 100 ALA A O 1
ATOM 761 N N . ARG A 1 101 ? 5.166 -5.070 -1.836 1.00 96.19 101 ARG A N 1
ATOM 762 C CA . ARG A 1 101 ? 5.372 -4.063 -2.881 1.00 96.19 101 ARG A CA 1
ATOM 763 C C . ARG A 1 101 ? 6.315 -4.621 -3.929 1.00 96.19 101 ARG A C 1
ATOM 765 O O . ARG A 1 101 ? 7.473 -4.890 -3.627 1.00 96.19 101 ARG A O 1
ATOM 772 N N . THR A 1 102 ? 5.839 -4.767 -5.157 1.00 96.44 102 THR A N 1
ATOM 773 C CA . THR A 1 102 ? 6.637 -5.261 -6.281 1.00 96.44 102 THR A CA 1
ATOM 774 C C . THR A 1 102 ? 6.808 -4.181 -7.336 1.00 96.44 102 THR A C 1
ATOM 776 O O . THR A 1 102 ? 5.826 -3.561 -7.722 1.00 96.44 102 THR A O 1
ATOM 779 N N . PHE A 1 103 ? 8.022 -3.984 -7.841 1.00 96.38 103 PHE A N 1
ATOM 780 C CA . PHE A 1 103 ? 8.310 -3.029 -8.916 1.00 96.38 103 PHE A CA 1
ATOM 781 C C . PHE A 1 103 ? 9.392 -3.565 -9.869 1.00 96.38 103 PHE A C 1
ATOM 783 O O . PHE A 1 103 ? 10.214 -4.397 -9.470 1.00 96.38 103 PHE A O 1
ATOM 790 N N . PRO A 1 104 ? 9.403 -3.141 -11.144 1.00 97.50 104 PRO A N 1
ATOM 791 C CA . PRO A 1 104 ? 10.489 -3.446 -12.068 1.00 97.50 104 PRO A CA 1
ATOM 792 C C . PRO A 1 104 ? 11.783 -2.704 -11.703 1.00 97.50 104 PRO A C 1
ATOM 794 O O . PRO A 1 104 ? 11.754 -1.579 -11.208 1.00 97.50 104 PRO A O 1
ATOM 797 N N . ILE A 1 105 ? 12.923 -3.329 -11.997 1.00 97.44 105 ILE A N 1
ATOM 798 C CA . ILE A 1 105 ? 14.251 -2.721 -11.856 1.00 97.44 105 ILE A CA 1
ATOM 799 C C . ILE A 1 105 ? 14.726 -2.257 -13.235 1.00 97.44 105 ILE A C 1
ATOM 801 O O . ILE A 1 105 ? 14.762 -3.047 -14.182 1.00 97.44 105 ILE A O 1
ATOM 805 N N . TYR A 1 106 ? 15.134 -0.994 -13.326 1.00 97.25 106 TYR A N 1
ATOM 806 C CA . TYR A 1 106 ? 15.687 -0.377 -14.528 1.00 97.25 106 TYR A CA 1
ATOM 807 C C . TYR A 1 106 ? 17.218 -0.335 -14.473 1.00 97.25 106 TYR A C 1
ATOM 809 O O . TYR A 1 106 ? 17.812 0.031 -13.457 1.00 97.25 106 TYR A O 1
ATOM 817 N N . LYS A 1 107 ? 17.862 -0.691 -15.585 1.00 96.75 107 LYS A N 1
ATOM 818 C CA . LYS A 1 107 ? 19.285 -0.437 -15.855 1.00 96.75 107 LYS A CA 1
ATOM 819 C C . LYS A 1 107 ? 19.459 0.927 -16.524 1.00 96.75 107 LYS A C 1
ATOM 821 O O . LYS A 1 107 ? 18.504 1.491 -17.045 1.00 96.75 107 LYS A O 1
ATOM 826 N N . GLU A 1 108 ? 20.689 1.437 -16.553 1.00 94.31 108 GLU A N 1
ATOM 827 C CA . GLU A 1 108 ? 21.000 2.789 -17.056 1.00 94.31 108 GLU A CA 1
ATOM 828 C C . GLU A 1 108 ? 20.504 3.065 -18.484 1.00 94.31 108 GLU A C 1
ATOM 830 O O . GLU A 1 108 ? 20.120 4.189 -18.791 1.00 94.31 108 GLU A O 1
ATOM 835 N N . SER A 1 109 ? 20.492 2.051 -19.353 1.00 94.19 109 SER A N 1
ATOM 836 C CA . SER A 1 109 ? 20.053 2.171 -20.749 1.00 94.19 109 SER A CA 1
ATOM 837 C C . SER A 1 109 ? 18.572 1.854 -20.973 1.00 94.19 109 SER A C 1
ATOM 839 O O . SER A 1 109 ? 18.119 1.887 -22.118 1.00 94.19 109 SER A O 1
ATOM 841 N N . ASP A 1 110 ? 17.834 1.465 -19.931 1.00 96.44 110 ASP A N 1
ATOM 842 C CA . ASP A 1 110 ? 16.438 1.069 -20.082 1.00 96.44 110 ASP A CA 1
ATOM 843 C C . ASP A 1 110 ? 15.556 2.298 -20.328 1.00 96.44 110 ASP A C 1
ATOM 845 O O . ASP A 1 110 ? 15.713 3.356 -19.718 1.00 96.44 110 ASP A O 1
ATOM 849 N N . VAL A 1 111 ? 14.568 2.133 -21.204 1.00 93.50 111 VAL A N 1
ATOM 850 C CA . VAL A 1 111 ? 13.464 3.086 -21.340 1.00 93.50 111 VAL A CA 1
ATOM 851 C C . VAL A 1 111 ? 12.337 2.698 -20.387 1.00 93.50 111 VAL A C 1
ATOM 853 O O . VAL A 1 111 ? 12.143 1.516 -20.107 1.00 93.50 111 VAL A O 1
ATOM 856 N N . ASN A 1 112 ? 11.528 3.672 -19.963 1.00 89.00 112 ASN A N 1
ATOM 857 C CA . ASN A 1 112 ? 10.413 3.457 -19.029 1.00 89.00 112 ASN A CA 1
ATOM 858 C C . ASN A 1 112 ? 9.451 2.323 -19.453 1.00 89.00 112 ASN A C 1
ATOM 860 O O . ASN A 1 112 ? 8.871 1.653 -18.614 1.00 89.00 112 ASN A O 1
ATOM 864 N N . ALA A 1 113 ? 9.279 2.082 -20.757 1.00 90.75 113 ALA A N 1
ATOM 865 C CA . ALA A 1 113 ? 8.389 1.031 -21.259 1.00 90.75 113 ALA A CA 1
ATOM 866 C C . ALA A 1 113 ? 9.005 -0.385 -21.263 1.00 90.75 113 ALA A C 1
ATOM 868 O O . ALA A 1 113 ? 8.288 -1.350 -21.517 1.00 90.75 113 ALA A O 1
ATOM 869 N N . SER A 1 114 ? 10.317 -0.530 -21.045 1.00 94.12 114 SER A N 1
ATOM 870 C CA . SER A 1 114 ? 11.033 -1.800 -21.235 1.00 94.12 114 SER A CA 1
ATOM 871 C C . SER A 1 114 ? 12.160 -2.003 -20.208 1.00 94.12 114 SER A C 1
ATOM 873 O O . SER A 1 114 ? 13.335 -2.014 -20.588 1.00 94.12 114 SER A O 1
ATOM 875 N N . PRO A 1 115 ? 11.830 -2.192 -18.917 1.00 96.19 115 PRO A N 1
ATOM 876 C CA . PRO A 1 115 ? 12.812 -2.540 -17.892 1.00 96.19 115 PRO A CA 1
ATOM 877 C C . PRO A 1 115 ? 13.444 -3.917 -18.146 1.00 96.19 115 PRO A C 1
ATOM 879 O O . PRO A 1 115 ? 12.756 -4.881 -18.488 1.00 96.19 115 PRO A O 1
ATOM 882 N N . SER A 1 116 ? 14.753 -4.035 -17.918 1.00 97.06 116 SER A N 1
ATOM 883 C CA . SER A 1 116 ? 15.540 -5.257 -18.145 1.00 97.06 116 SER A CA 1
ATOM 884 C C . SER A 1 116 ? 16.271 -5.776 -16.898 1.00 97.06 116 SER A C 1
ATOM 886 O O . SER A 1 116 ? 16.999 -6.773 -16.966 1.00 97.06 116 SER A O 1
ATOM 888 N N . GLY A 1 117 ? 16.105 -5.119 -15.746 1.00 97.00 117 GLY A N 1
ATOM 889 C CA . GLY A 1 117 ? 16.697 -5.512 -14.461 1.00 97.00 117 GLY A CA 1
ATOM 890 C C . GLY A 1 117 ? 15.912 -6.573 -13.686 1.00 97.00 117 GLY A C 1
ATOM 891 O O . GLY A 1 117 ? 16.354 -6.986 -12.619 1.00 97.00 117 GLY A O 1
ATOM 892 N N . GLY A 1 118 ? 14.771 -7.033 -14.206 1.00 97.44 118 GLY A N 1
ATOM 893 C CA . GLY A 1 118 ? 13.870 -7.948 -13.504 1.00 97.44 118 GLY A CA 1
ATOM 894 C C . GLY A 1 118 ? 12.877 -7.206 -12.608 1.00 97.44 118 GLY A C 1
ATOM 895 O O . GLY A 1 118 ? 12.515 -6.064 -12.884 1.00 97.44 118 GLY A O 1
ATOM 896 N N . LYS A 1 119 ? 12.402 -7.871 -11.551 1.00 97.06 119 LYS A N 1
ATOM 897 C CA . LYS A 1 119 ? 11.478 -7.300 -10.562 1.00 97.06 119 LYS A CA 1
ATOM 898 C C . LYS A 1 119 ? 12.049 -7.461 -9.163 1.00 97.06 119 LYS A C 1
ATOM 900 O O . LYS A 1 119 ? 12.706 -8.461 -8.880 1.00 97.06 119 LYS A O 1
ATOM 905 N N . LYS A 1 120 ? 11.738 -6.507 -8.296 1.00 96.38 120 LYS A N 1
ATOM 906 C CA . LYS A 1 120 ? 12.013 -6.572 -6.866 1.00 96.38 120 LYS A CA 1
ATOM 907 C C . LYS A 1 120 ? 10.712 -6.599 -6.089 1.00 96.38 120 LYS A C 1
ATOM 909 O O . LYS A 1 120 ? 9.765 -5.925 -6.485 1.00 96.38 120 LYS A O 1
ATOM 914 N N . THR A 1 121 ? 10.698 -7.333 -4.983 1.00 96.12 121 THR A N 1
ATOM 915 C CA . THR A 1 121 ? 9.605 -7.315 -4.012 1.00 96.12 121 THR A CA 1
ATOM 916 C C . THR A 1 121 ? 10.161 -6.952 -2.644 1.00 96.12 121 THR A C 1
ATOM 918 O O . THR A 1 121 ? 11.093 -7.601 -2.176 1.00 96.12 121 THR A O 1
ATOM 921 N N . ILE A 1 122 ? 9.578 -5.937 -2.012 1.00 95.06 122 ILE A N 1
ATOM 922 C CA . ILE A 1 122 ? 9.822 -5.564 -0.616 1.00 95.06 122 ILE A CA 1
ATOM 923 C C . ILE A 1 122 ? 8.556 -5.903 0.168 1.00 95.06 122 ILE A C 1
ATOM 925 O O . ILE A 1 122 ? 7.447 -5.645 -0.305 1.00 95.06 122 ILE A O 1
ATOM 929 N N . ARG A 1 123 ? 8.713 -6.512 1.341 1.00 95.75 123 ARG A N 1
ATOM 930 C CA . ARG A 1 123 ? 7.605 -6.892 2.221 1.00 95.75 123 ARG A CA 1
ATOM 931 C C . ARG A 1 123 ? 7.612 -6.018 3.463 1.00 95.75 123 ARG A C 1
ATOM 933 O O . ARG A 1 123 ? 8.679 -5.710 3.986 1.00 95.75 123 ARG A O 1
ATOM 940 N N . TYR A 1 124 ? 6.428 -5.634 3.919 1.00 96.00 124 TYR A N 1
ATOM 941 C CA . TYR A 1 124 ? 6.236 -4.793 5.092 1.00 96.00 124 TYR A CA 1
ATOM 942 C C . TYR A 1 124 ? 5.304 -5.484 6.078 1.00 96.00 124 TYR A C 1
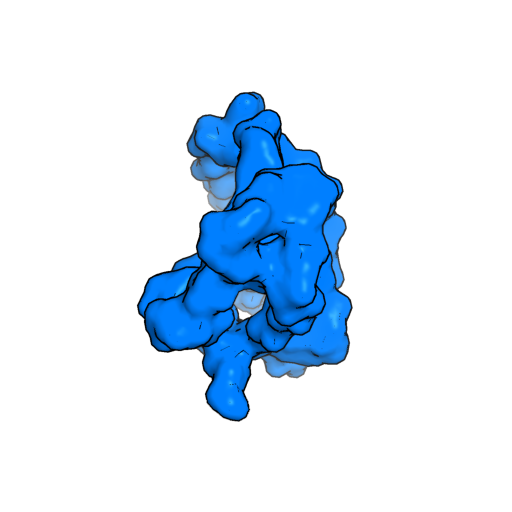ATOM 944 O O . TYR A 1 124 ? 4.239 -5.953 5.677 1.00 96.00 124 TYR A O 1
ATOM 952 N N . LYS A 1 125 ? 5.681 -5.509 7.356 1.00 95.81 125 LYS A N 1
ATOM 953 C CA . LYS A 1 125 ? 4.809 -5.955 8.445 1.00 95.81 125 LYS A CA 1
ATOM 954 C C . LYS A 1 125 ? 4.187 -4.780 9.158 1.00 95.81 125 LYS A C 1
ATOM 956 O O . LYS A 1 125 ? 4.838 -3.750 9.336 1.00 95.81 125 LYS A O 1
ATOM 961 N N . LEU A 1 126 ? 2.965 -4.982 9.625 1.00 96.81 126 LEU A N 1
ATOM 962 C CA . LEU A 1 126 ? 2.347 -4.081 10.575 1.00 96.81 126 LEU A CA 1
ATOM 963 C C . LEU A 1 126 ? 2.967 -4.306 11.962 1.00 96.81 126 LEU A C 1
ATOM 965 O O . LEU A 1 126 ? 3.007 -5.425 12.470 1.00 96.81 126 LEU A O 1
ATOM 969 N N . VAL A 1 127 ? 3.533 -3.249 12.543 1.00 94.38 127 VAL A N 1
ATOM 970 C CA . VAL A 1 127 ? 4.113 -3.244 13.891 1.00 94.38 127 VAL A CA 1
ATOM 971 C C . VAL A 1 127 ? 3.536 -2.050 14.643 1.00 94.38 127 VAL A C 1
ATOM 973 O O . VAL A 1 127 ? 4.019 -0.922 14.514 1.00 94.38 127 VAL A O 1
ATOM 976 N N . GLY A 1 128 ? 2.472 -2.289 15.411 1.00 93.94 128 GLY A N 1
ATOM 977 C CA . GLY A 1 128 ? 1.634 -1.204 15.922 1.00 93.94 128 GLY A CA 1
ATOM 978 C C . GLY A 1 128 ? 0.976 -0.464 14.755 1.00 93.94 128 GLY A C 1
ATOM 979 O O . GLY A 1 128 ? 0.515 -1.087 13.814 1.00 93.94 128 GLY A O 1
ATOM 980 N N . LEU A 1 129 ? 0.993 0.870 14.754 1.00 96.00 129 LEU A N 1
ATOM 981 C CA . LEU A 1 129 ? 0.425 1.680 13.664 1.00 96.00 129 LEU A CA 1
ATOM 982 C C . LEU A 1 129 ? 1.468 2.064 12.607 1.00 96.00 129 LEU A C 1
ATOM 984 O O . LEU A 1 129 ? 1.504 3.207 12.155 1.00 96.00 129 LEU A O 1
ATOM 988 N N . LYS A 1 130 ? 2.353 1.135 12.237 1.00 95.94 130 LYS A N 1
ATOM 989 C CA . LYS A 1 130 ? 3.397 1.379 11.236 1.00 95.94 130 LYS A CA 1
ATOM 990 C C . LYS A 1 130 ? 3.663 0.152 10.374 1.00 95.94 130 LYS A C 1
ATOM 992 O O . LYS A 1 130 ? 3.895 -0.931 10.903 1.00 95.94 130 LYS A O 1
ATOM 997 N N . LEU A 1 131 ? 3.719 0.349 9.058 1.00 96.00 131 LEU A N 1
ATOM 998 C CA . LEU A 1 131 ? 4.225 -0.650 8.119 1.00 96.00 131 LEU A CA 1
ATOM 999 C C . LEU A 1 131 ? 5.750 -0.547 8.019 1.00 96.00 131 LEU A C 1
ATOM 1001 O O . LEU A 1 131 ? 6.286 0.386 7.425 1.00 96.00 131 LEU A O 1
ATOM 1005 N N . ALA A 1 132 ? 6.455 -1.518 8.594 1.00 93.75 132 ALA A N 1
ATOM 1006 C CA . ALA A 1 132 ? 7.913 -1.574 8.616 1.00 93.75 132 ALA A CA 1
ATOM 1007 C C . ALA A 1 132 ? 8.441 -2.643 7.654 1.00 93.75 132 ALA A C 1
ATOM 1009 O O . ALA A 1 132 ? 7.923 -3.759 7.623 1.00 93.75 132 ALA A O 1
ATOM 1010 N N . ALA A 1 133 ? 9.486 -2.314 6.888 1.00 92.44 133 ALA A N 1
ATOM 1011 C CA . ALA A 1 133 ? 10.120 -3.265 5.980 1.00 92.44 133 ALA A CA 1
ATOM 1012 C C . ALA A 1 133 ? 10.678 -4.472 6.751 1.00 92.44 133 ALA A C 1
ATOM 1014 O O . ALA A 1 133 ? 11.333 -4.321 7.788 1.00 92.44 133 ALA A O 1
ATOM 1015 N N . GLU A 1 134 ? 10.427 -5.669 6.231 1.00 88.00 134 GLU A N 1
ATOM 1016 C CA . GLU A 1 134 ? 11.072 -6.891 6.698 1.00 88.00 134 GLU A CA 1
ATOM 1017 C C . GLU A 1 134 ? 12.574 -6.825 6.376 1.00 88.00 134 GLU A C 1
ATOM 1019 O O . GLU A 1 134 ? 12.966 -6.365 5.302 1.00 88.00 134 GLU A O 1
ATOM 1024 N N . LYS A 1 135 ? 13.411 -7.246 7.329 1.00 71.38 135 LYS A N 1
ATOM 1025 C CA . LYS A 1 135 ? 14.866 -7.358 7.152 1.00 71.38 135 LYS A CA 1
ATOM 1026 C C . LYS A 1 135 ? 15.256 -8.741 6.659 1.00 71.38 135 LYS A C 1
ATOM 1028 O O . LYS A 1 135 ? 14.617 -9.714 7.119 1.00 71.38 135 LYS A O 1
#